Protein AF-A0A2N1M3P9-F1 (afdb_monomer)

Foldseek 3Di:
DWDWDFDDPPDPWTKIWTWDFDDDPDDDDPDRDTAIEIETEDADEEEQVNVVVVCVVTDDPRHQYEYEYAAHYDYPDDDPNYDYHYVVCLCVVCPPLSLVVNLVSPPAQAALQDDDLVNLCNQPPCHSVNSVQSNVPDDAQDLVSSCVRRVDDSVRSVSHDRDPPPPPPDDD

Sequence (172 aa):
ASVCIINGWSAPAGNSFYPNYLAGSTQQSQNTVFHTECHQYKSTIVNQTTFNEEYKKASDKGDVFLLYTCGPSNVPNLPLLSAIVDCNNWKLYFGPFVERAFLLARSDKFNINNCSKSEMTSIYGIGSKRADLLINNRPYRDLEDCIARTNIPCNFLINFQFGATSSSTSPN

Secondary structure (DSSP, 8-state):
-PPPEE--TTSSS-EEEEEEEE--SSS-----EEEEEEEEEESS-EEHHHHHHHHHHH--TT-EEEEEESS-EE-S-PPTTEEEE-TTTHHHHHGGGHHHHHHHHS---EETTT--HHHHHTSTT--HHHHHHHHHT---SSHHHHHHHH---HHHHTTEE-S---------

Organism: NCBI:txid588596

Structure (mmCIF, N/CA/C/O backbone):
data_AF-A0A2N1M3P9-F1
#
_entry.id   AF-A0A2N1M3P9-F1
#
loop_
_atom_site.group_PDB
_atom_site.id
_atom_site.type_symbol
_atom_site.label_atom_id
_atom_site.label_alt_id
_atom_site.label_comp_id
_atom_site.label_asym_id
_atom_site.label_entity_id
_atom_site.label_seq_id
_atom_site.pdbx_PDB_ins_code
_atom_site.Cartn_x
_atom_site.Cartn_y
_atom_site.Cartn_z
_atom_site.occupancy
_atom_site.B_iso_or_equiv
_atom_site.auth_seq_id
_atom_site.auth_comp_id
_atom_site.auth_asym_id
_atom_site.auth_atom_id
_atom_site.pdbx_PDB_model_num
ATOM 1 N N . ALA A 1 1 ? -21.162 -15.685 3.982 1.00 48.19 1 ALA A N 1
ATOM 2 C CA . ALA A 1 1 ? -20.195 -14.938 3.156 1.00 48.19 1 ALA A CA 1
ATOM 3 C C . ALA A 1 1 ? -19.738 -13.736 3.965 1.00 48.19 1 ALA A C 1
ATOM 5 O O . ALA A 1 1 ? -20.597 -13.078 4.538 1.00 48.19 1 ALA A O 1
ATOM 6 N N . SER A 1 2 ? -18.433 -13.491 4.076 1.00 55.72 2 SER A N 1
ATOM 7 C CA . SER A 1 2 ? -17.915 -12.296 4.753 1.00 55.72 2 SER A CA 1
ATOM 8 C C . SER A 1 2 ? -18.077 -11.093 3.824 1.00 55.72 2 SER A C 1
ATOM 10 O O . SER A 1 2 ? -17.709 -11.177 2.653 1.00 55.72 2 SER A O 1
ATOM 12 N N . VAL A 1 3 ? -18.671 -10.007 4.318 1.00 64.81 3 VAL A N 1
ATOM 13 C CA . VAL A 1 3 ? -18.905 -8.780 3.543 1.00 64.81 3 VAL A CA 1
ATOM 14 C C . VAL A 1 3 ? -17.873 -7.745 3.970 1.00 64.81 3 VAL A C 1
ATOM 16 O O . VAL A 1 3 ? -17.728 -7.488 5.158 1.00 64.81 3 VAL A O 1
ATOM 19 N N . CYS A 1 4 ? -17.159 -7.166 3.009 1.00 68.62 4 CYS A N 1
ATOM 20 C CA . CYS A 1 4 ? -16.302 -6.005 3.226 1.00 68.62 4 CYS A CA 1
ATOM 21 C C . CYS A 1 4 ? -17.019 -4.770 2.693 1.00 68.62 4 CYS A C 1
ATOM 23 O O . CYS A 1 4 ? -17.360 -4.729 1.509 1.00 68.62 4 CYS A O 1
ATOM 25 N N . ILE A 1 5 ? -17.246 -3.779 3.551 1.00 73.44 5 ILE A N 1
ATOM 26 C CA . ILE A 1 5 ? -17.800 -2.486 3.144 1.00 73.44 5 ILE A CA 1
ATOM 27 C C . ILE A 1 5 ? -16.673 -1.467 3.208 1.00 73.44 5 ILE A C 1
ATOM 29 O O . ILE A 1 5 ? -16.112 -1.245 4.275 1.00 73.44 5 ILE A O 1
ATOM 33 N N . ILE A 1 6 ? -16.344 -0.851 2.074 1.00 73.81 6 ILE A N 1
ATOM 34 C CA . ILE A 1 6 ? -15.311 0.185 1.973 1.00 73.81 6 ILE A CA 1
ATOM 35 C C . ILE A 1 6 ? -15.997 1.508 1.649 1.00 73.81 6 ILE A C 1
ATOM 37 O O . ILE A 1 6 ? -16.875 1.558 0.784 1.00 73.81 6 ILE A O 1
ATOM 41 N N . ASN A 1 7 ? -15.592 2.582 2.324 1.00 71.94 7 ASN A N 1
ATOM 42 C CA . ASN A 1 7 ? -16.042 3.925 1.972 1.00 71.94 7 ASN A CA 1
ATOM 43 C C . ASN A 1 7 ? -15.701 4.262 0.508 1.00 71.94 7 ASN A C 1
ATOM 45 O O . ASN A 1 7 ? -14.661 3.862 -0.017 1.00 71.94 7 ASN A O 1
ATOM 49 N N . GLY A 1 8 ? -16.568 5.037 -0.150 1.00 53.06 8 GLY A N 1
ATOM 50 C CA . GLY A 1 8 ? -16.321 5.503 -1.516 1.00 53.06 8 GLY A CA 1
ATOM 51 C C . GLY A 1 8 ? -15.047 6.351 -1.621 1.00 53.06 8 GLY A C 1
ATOM 52 O O . GLY A 1 8 ? -14.656 7.016 -0.666 1.00 53.06 8 GLY A O 1
ATOM 53 N N . TRP A 1 9 ? -14.427 6.368 -2.804 1.00 46.06 9 TRP A N 1
ATOM 54 C CA . TRP A 1 9 ? -13.161 7.070 -3.081 1.00 46.06 9 TRP A CA 1
ATOM 55 C C . TRP A 1 9 ? -13.132 8.549 -2.644 1.00 46.06 9 TRP A C 1
ATOM 57 O O . TRP A 1 9 ? -12.081 9.064 -2.278 1.00 46.06 9 TRP A O 1
ATOM 67 N N . SER A 1 10 ? -14.275 9.239 -2.658 1.00 59.03 10 SER A N 1
ATOM 68 C CA . SER A 1 10 ? -14.397 10.650 -2.267 1.00 59.03 10 SER A CA 1
ATOM 69 C C . SER A 1 10 ? -14.620 10.877 -0.765 1.00 59.03 10 SER A C 1
ATOM 71 O O . SER A 1 10 ? -14.863 12.011 -0.353 1.00 59.03 10 SER A O 1
ATOM 73 N N . ALA A 1 11 ? -14.619 9.824 0.055 1.00 64.25 11 ALA A N 1
ATOM 74 C CA . ALA A 1 11 ? -14.823 9.951 1.489 1.00 64.25 11 ALA A CA 1
ATOM 75 C C . ALA A 1 11 ? -13.600 10.597 2.170 1.00 64.25 11 ALA A C 1
ATOM 77 O O . ALA A 1 11 ? -12.462 10.313 1.800 1.00 64.25 11 ALA A O 1
ATOM 78 N N . PRO A 1 12 ? -13.804 11.412 3.221 1.00 51.62 12 PRO A N 1
ATOM 79 C CA . PRO A 1 12 ? -12.712 12.067 3.947 1.00 51.62 12 PRO A CA 1
ATOM 80 C C . PRO A 1 12 ? -11.830 11.087 4.742 1.00 51.62 12 PRO A C 1
ATOM 82 O O . PRO A 1 12 ? -10.776 11.473 5.247 1.00 51.62 12 PRO A O 1
ATOM 85 N N . ALA A 1 13 ? -12.262 9.830 4.876 1.00 59.47 13 ALA A N 1
ATOM 86 C CA . ALA A 1 13 ? -11.529 8.760 5.531 1.00 59.47 13 ALA A CA 1
ATOM 87 C C . ALA A 1 13 ? -11.719 7.435 4.777 1.00 59.47 13 ALA A C 1
ATOM 89 O O . ALA A 1 13 ? -12.848 7.038 4.466 1.00 59.47 13 ALA A O 1
ATOM 90 N N . GLY A 1 14 ? -10.606 6.746 4.515 1.00 61.81 14 GLY A N 1
ATOM 91 C CA . GLY A 1 14 ? -10.599 5.384 3.992 1.00 61.81 14 GLY A CA 1
ATOM 92 C C . GLY A 1 14 ? -10.875 4.401 5.121 1.00 61.81 14 GLY A C 1
ATOM 93 O O . GLY A 1 14 ? -9.937 3.983 5.799 1.00 61.81 14 GLY A O 1
ATOM 94 N N . ASN A 1 15 ? -12.152 4.074 5.322 1.00 73.56 15 ASN A N 1
ATOM 95 C CA . ASN A 1 15 ? -12.572 3.080 6.302 1.00 73.56 15 ASN A CA 1
ATOM 96 C C . ASN A 1 15 ? -13.017 1.809 5.585 1.00 73.56 15 ASN A C 1
ATOM 98 O O . ASN A 1 15 ? -13.692 1.888 4.551 1.00 73.56 15 ASN A O 1
ATOM 102 N N . SER A 1 16 ? -12.684 0.658 6.159 1.00 75.75 16 SER A N 1
ATOM 103 C CA . SER A 1 16 ? -13.303 -0.612 5.788 1.00 75.75 16 SER A CA 1
ATOM 104 C C . SER A 1 16 ? -13.880 -1.315 7.004 1.00 75.75 16 SER A C 1
ATOM 106 O O . SER A 1 16 ? -13.258 -1.326 8.064 1.00 75.75 16 SER A O 1
ATOM 108 N N . PHE A 1 17 ? -15.060 -1.899 6.829 1.00 74.94 17 PHE A N 1
ATOM 109 C CA . PHE A 1 17 ? -15.815 -2.577 7.872 1.00 74.94 17 PHE A CA 1
ATOM 110 C C . PHE A 1 17 ? -15.967 -4.054 7.526 1.00 74.94 17 PHE A C 1
ATOM 112 O O . PHE A 1 17 ? -16.419 -4.393 6.425 1.00 74.94 17 PHE A O 1
ATOM 119 N N . TYR A 1 18 ? -15.620 -4.915 8.479 1.00 72.81 18 TYR A N 1
ATOM 120 C CA . TYR A 1 18 ? -15.734 -6.364 8.358 1.00 72.81 18 TYR A CA 1
ATOM 121 C C . TYR A 1 18 ? -16.485 -6.938 9.565 1.00 72.81 18 TYR A C 1
ATOM 123 O O . TYR A 1 18 ? -16.077 -6.711 10.701 1.00 72.81 18 TYR A O 1
ATOM 131 N N . PRO A 1 19 ? -17.568 -7.706 9.374 1.00 62.78 19 PRO A N 1
ATOM 132 C CA . PRO A 1 19 ? -18.185 -8.435 10.468 1.00 62.78 19 PRO A CA 1
ATOM 133 C C . PRO A 1 19 ? -17.320 -9.649 10.817 1.00 62.78 19 PRO A C 1
ATOM 135 O O . PRO A 1 19 ? -17.115 -10.533 9.980 1.00 62.78 19 PRO A O 1
ATOM 138 N N . ASN A 1 20 ? -16.851 -9.715 12.062 1.00 61.22 20 ASN A N 1
ATOM 139 C CA . ASN A 1 20 ? -16.122 -10.869 12.569 1.00 61.22 20 ASN A CA 1
ATOM 140 C C . ASN A 1 20 ? -17.011 -11.740 13.453 1.00 61.22 20 ASN A C 1
ATOM 142 O O . ASN A 1 20 ? -17.633 -11.280 14.411 1.00 61.22 20 ASN A O 1
ATOM 146 N N . TYR A 1 21 ? -17.020 -13.035 13.137 1.00 61.41 21 TYR A N 1
ATOM 147 C CA . TYR A 1 21 ? -17.682 -14.064 13.928 1.00 61.41 21 TYR A CA 1
ATOM 148 C C . TYR A 1 21 ? -16.648 -14.717 14.841 1.00 61.41 21 TYR A C 1
ATOM 150 O O . TYR A 1 21 ? -15.941 -15.640 14.435 1.00 61.41 21 TYR A O 1
ATOM 158 N N . LEU A 1 22 ? -16.553 -14.248 16.083 1.00 54.72 22 LEU A N 1
ATOM 159 C CA . LEU A 1 22 ? -15.783 -14.953 17.102 1.00 54.72 22 LEU A CA 1
ATOM 160 C C . LEU A 1 22 ? -16.627 -16.127 17.609 1.00 54.72 22 LEU A C 1
ATOM 162 O O . LEU A 1 22 ? -17.500 -15.976 18.463 1.00 54.72 22 LEU A O 1
ATOM 166 N N . ALA A 1 23 ? -16.393 -17.311 17.041 1.00 47.06 23 ALA A N 1
ATOM 167 C CA . ALA A 1 23 ? -16.915 -18.549 17.600 1.00 47.06 23 ALA A CA 1
ATOM 168 C C . ALA A 1 23 ? -16.182 -18.811 18.922 1.00 47.06 23 ALA A C 1
ATOM 170 O O . ALA A 1 23 ? -14.980 -19.080 18.927 1.00 47.06 23 ALA A O 1
ATOM 171 N N . GLY A 1 24 ? -16.893 -18.686 20.043 1.00 46.03 24 GLY A N 1
ATOM 172 C CA . GLY A 1 24 ? -16.342 -18.992 21.358 1.00 46.03 24 GLY A CA 1
ATOM 173 C C . GLY A 1 24 ? -15.773 -20.410 21.382 1.00 46.03 24 GLY A C 1
ATOM 174 O O . GLY A 1 24 ? -16.442 -21.368 20.988 1.00 46.03 24 GLY A O 1
ATOM 175 N N . SER A 1 25 ? -14.527 -20.535 21.838 1.00 42.59 25 SER A N 1
ATOM 176 C CA . SER A 1 25 ? -13.903 -21.817 22.145 1.00 42.59 25 SER A CA 1
ATOM 177 C C . SER A 1 25 ? -14.823 -22.611 23.069 1.00 42.59 25 SER A C 1
ATOM 179 O O . SER A 1 25 ? -15.177 -22.124 24.139 1.00 42.59 25 SER A O 1
ATOM 181 N N . THR A 1 26 ? -15.218 -23.803 22.620 1.00 45.28 26 THR A N 1
ATOM 182 C CA . THR A 1 26 ? -15.784 -24.919 23.395 1.00 45.28 26 THR A CA 1
ATOM 183 C C . THR A 1 26 ? -16.094 -24.612 24.862 1.00 45.28 26 THR A C 1
ATOM 185 O O . THR A 1 26 ? -15.261 -24.862 25.727 1.00 45.28 26 THR A O 1
ATOM 188 N N . GLN A 1 27 ? -17.294 -24.092 25.124 1.00 43.06 27 GLN A N 1
ATOM 189 C CA . GLN A 1 27 ? -18.243 -24.530 26.157 1.00 43.06 27 GLN A CA 1
ATOM 190 C C . GLN A 1 27 ? -19.342 -23.465 26.311 1.00 43.06 27 GLN A C 1
ATOM 192 O O . GLN A 1 27 ? -19.084 -22.326 26.674 1.00 43.06 27 GLN A O 1
ATOM 197 N N . GLN A 1 28 ? -20.578 -23.863 25.996 1.00 42.03 28 GLN A N 1
ATOM 198 C CA . GLN A 1 28 ? -21.825 -23.304 26.536 1.00 42.03 28 GLN A CA 1
ATOM 199 C C . GLN A 1 28 ? -21.907 -21.771 26.697 1.00 42.03 28 GLN A C 1
ATOM 201 O O . GLN A 1 28 ? -22.020 -21.256 27.803 1.00 42.03 28 GLN A O 1
ATOM 206 N N . SER A 1 29 ? -22.017 -21.029 25.595 1.00 40.19 29 SER A N 1
ATOM 207 C CA . SER A 1 29 ? -22.896 -19.854 25.603 1.00 40.19 29 SER A CA 1
ATOM 208 C C . SER A 1 29 ? -23.450 -19.601 24.204 1.00 40.19 29 SER A C 1
ATOM 210 O O . SER A 1 29 ? -22.726 -19.604 23.214 1.00 40.19 29 SER A O 1
ATOM 212 N N . GLN A 1 30 ? -24.763 -19.411 24.119 1.00 40.78 30 GLN A N 1
ATOM 213 C CA . GLN A 1 30 ? -25.499 -19.081 22.897 1.00 40.78 30 GLN A CA 1
ATOM 214 C C . GLN A 1 30 ? -25.313 -17.608 22.475 1.00 40.78 30 GLN A C 1
ATOM 216 O O . GLN A 1 30 ? -26.183 -17.045 21.822 1.00 40.78 30 GLN A O 1
ATOM 221 N N . ASN A 1 31 ? -24.198 -16.970 22.838 1.00 42.03 31 ASN A N 1
ATOM 222 C CA . ASN A 1 31 ? -23.910 -15.583 22.485 1.00 42.03 31 ASN A CA 1
ATOM 223 C C . ASN A 1 31 ? -22.732 -15.535 21.513 1.00 42.03 31 ASN A C 1
ATOM 225 O O . ASN A 1 31 ? -21.590 -15.312 21.904 1.00 42.03 31 ASN A O 1
ATOM 229 N N . THR A 1 32 ? -23.010 -15.718 20.222 1.00 48.06 32 THR A N 1
ATOM 230 C CA . THR A 1 32 ? -22.136 -15.174 19.175 1.00 48.06 32 THR A CA 1
ATOM 231 C C . THR A 1 32 ? -22.056 -13.667 19.389 1.00 48.06 32 THR A C 1
ATOM 233 O O . THR A 1 32 ? -23.025 -12.954 19.129 1.00 48.06 32 THR A O 1
ATOM 236 N N . VAL A 1 33 ? -20.935 -13.182 19.921 1.00 53.12 33 VAL A N 1
ATOM 237 C CA . VAL A 1 33 ? -20.700 -11.744 20.050 1.00 53.12 33 VAL A CA 1
ATOM 238 C C . VAL A 1 33 ? -20.293 -11.234 18.674 1.00 53.12 33 VAL A C 1
ATOM 240 O O . VAL A 1 33 ? -19.286 -11.662 18.109 1.00 53.12 33 VAL A O 1
ATOM 243 N N . PHE A 1 34 ? -21.130 -10.370 18.107 1.00 57.69 34 PHE A N 1
ATOM 244 C CA . PHE A 1 34 ? -20.843 -9.694 16.852 1.00 57.69 34 PHE A CA 1
ATOM 245 C C . PHE A 1 34 ? -19.892 -8.544 17.142 1.00 57.69 34 PHE A C 1
ATOM 247 O O . PHE A 1 34 ? -20.235 -7.631 17.889 1.00 57.69 34 PHE A O 1
ATOM 254 N N . HIS A 1 35 ? -18.712 -8.598 16.541 1.00 63.38 35 HIS A N 1
ATOM 255 C CA . HIS A 1 35 ? -17.781 -7.485 16.550 1.00 63.38 35 HIS A CA 1
ATOM 256 C C . HIS A 1 35 ? -17.671 -6.949 15.127 1.00 63.38 35 HIS A C 1
ATOM 258 O O . HIS A 1 35 ? -17.413 -7.719 14.194 1.00 63.38 35 HIS A O 1
ATOM 264 N N . THR A 1 36 ? -17.870 -5.644 14.954 1.00 70.19 36 THR A N 1
ATOM 265 C CA . THR A 1 36 ? -17.509 -4.980 13.701 1.00 70.19 36 THR A CA 1
ATOM 266 C C . THR A 1 36 ? -16.032 -4.651 13.781 1.00 70.19 36 THR A C 1
ATOM 268 O O . THR A 1 36 ? -15.581 -4.005 14.721 1.00 70.19 36 THR A O 1
ATOM 271 N N . GLU A 1 37 ? -15.254 -5.136 12.826 1.00 75.94 37 GLU A N 1
ATOM 272 C CA . GLU A 1 37 ? -13.872 -4.725 12.671 1.00 75.94 37 GLU A CA 1
ATOM 273 C C . GLU A 1 37 ? -13.821 -3.496 11.770 1.00 75.94 37 GLU A C 1
ATOM 275 O O . GLU A 1 37 ? -14.225 -3.544 10.607 1.00 75.94 37 GLU A O 1
ATOM 280 N N . CYS A 1 38 ? -13.340 -2.397 12.332 1.00 76.94 38 CYS A N 1
ATOM 281 C CA . CYS A 1 38 ? -13.208 -1.110 11.680 1.00 76.94 38 CYS A CA 1
ATOM 282 C C . CYS A 1 38 ? -11.730 -0.866 11.398 1.00 76.94 38 CYS A C 1
ATOM 284 O O . CYS A 1 38 ? -10.912 -0.777 12.315 1.00 76.94 38 CYS A O 1
ATOM 286 N N . HIS A 1 39 ? -11.377 -0.752 10.124 1.00 80.12 39 HIS A N 1
ATOM 287 C CA . HIS A 1 39 ? -10.024 -0.408 9.700 1.00 80.12 39 HIS A CA 1
ATOM 288 C C . HIS A 1 39 ? -9.984 1.040 9.273 1.00 80.12 39 HIS A C 1
ATOM 290 O O . HIS A 1 39 ? -10.852 1.482 8.521 1.00 80.12 39 HIS A O 1
ATOM 296 N N . GLN A 1 40 ? -8.943 1.747 9.684 1.00 79.31 40 GLN A N 1
ATOM 297 C CA . GLN A 1 40 ? -8.702 3.109 9.246 1.00 79.31 40 GLN A CA 1
ATOM 298 C C . GLN A 1 40 ? -7.233 3.320 8.906 1.00 79.31 40 GLN A C 1
ATOM 300 O O . GLN A 1 40 ? -6.356 2.668 9.468 1.00 79.31 40 GLN A O 1
ATOM 305 N N . TYR A 1 41 ? -6.954 4.235 7.980 1.00 81.12 41 TYR A N 1
ATOM 306 C CA . TYR A 1 41 ? -5.603 4.509 7.505 1.00 81.12 41 TYR A CA 1
ATOM 307 C C . TYR A 1 41 ? -5.197 5.983 7.666 1.00 81.12 41 TYR A C 1
ATOM 309 O O . TYR A 1 41 ? -5.996 6.891 7.411 1.00 81.12 41 TYR A O 1
ATOM 317 N N . LYS A 1 42 ? -3.928 6.221 8.035 1.00 80.25 42 LYS A N 1
ATOM 318 C CA . LYS A 1 42 ? -3.272 7.540 8.047 1.00 80.25 42 LYS A CA 1
ATOM 319 C C . LYS A 1 42 ? -1.848 7.490 7.49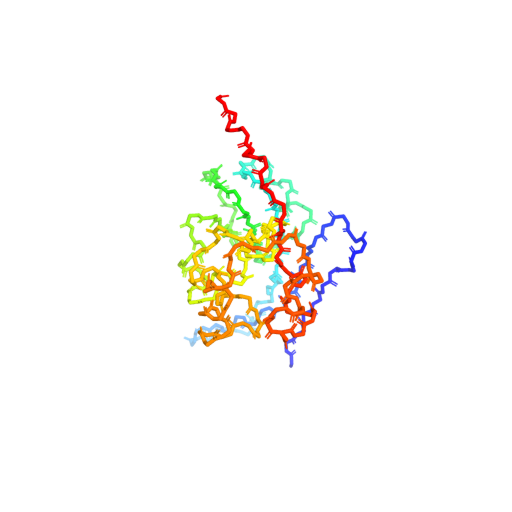9 1.00 80.25 42 LYS A C 1
ATOM 321 O O . LYS A 1 42 ? -1.061 6.628 7.854 1.00 80.25 42 LYS A O 1
ATOM 326 N N . SER A 1 43 ? -1.459 8.486 6.710 1.00 76.56 43 SER A N 1
ATOM 327 C CA . SER A 1 43 ? -0.083 8.609 6.205 1.00 76.56 43 SER A CA 1
ATOM 328 C C . SER A 1 43 ? 0.792 9.535 7.071 1.00 76.56 43 SER A C 1
ATOM 330 O O . SER A 1 43 ? 1.482 10.400 6.534 1.00 76.56 43 SER A O 1
ATOM 332 N N . THR A 1 44 ? 0.743 9.434 8.405 1.00 82.06 44 THR A N 1
ATOM 333 C CA . THR A 1 44 ? 1.438 10.373 9.319 1.00 82.06 44 THR A CA 1
ATOM 334 C C . THR A 1 44 ? 1.924 9.696 10.601 1.00 82.06 44 THR A C 1
ATOM 336 O O . THR A 1 44 ? 1.461 8.618 10.949 1.00 82.06 44 THR A O 1
ATOM 339 N N . ILE A 1 45 ? 2.810 10.342 11.367 1.00 88.38 45 ILE A N 1
ATOM 340 C CA . ILE A 1 45 ? 3.093 9.923 12.754 1.00 88.38 45 ILE A CA 1
ATOM 341 C C . ILE A 1 45 ? 1.780 9.936 13.549 1.00 88.38 45 ILE A C 1
ATOM 343 O O . ILE A 1 45 ? 0.990 10.874 13.418 1.00 88.38 45 ILE A O 1
ATOM 347 N N . VAL A 1 46 ? 1.542 8.899 14.353 1.00 92.00 46 VAL A N 1
ATOM 348 C CA . VAL A 1 46 ? 0.325 8.774 15.169 1.00 92.00 46 VAL A CA 1
ATOM 349 C C . VAL A 1 46 ? 0.683 8.908 16.644 1.00 92.00 46 VAL A C 1
ATOM 351 O O . VAL A 1 46 ? 1.455 8.118 17.180 1.00 92.00 46 VAL A O 1
ATOM 354 N N . ASN A 1 47 ? 0.092 9.894 17.313 1.00 94.44 47 ASN A N 1
ATOM 355 C CA . ASN A 1 47 ? 0.154 10.049 18.767 1.00 94.44 47 ASN A CA 1
ATOM 356 C C . ASN A 1 47 ? -1.212 9.736 19.406 1.00 94.44 47 ASN A C 1
ATOM 358 O O . ASN A 1 47 ? -2.188 9.472 18.699 1.00 94.44 47 ASN A O 1
ATOM 362 N N . GLN A 1 48 ? -1.295 9.782 20.739 1.00 95.31 48 GLN A N 1
ATOM 363 C CA . GLN A 1 48 ? -2.534 9.504 21.477 1.00 95.31 48 GLN A CA 1
ATOM 364 C C . GLN A 1 48 ? -3.724 10.352 20.999 1.00 95.31 48 GLN A C 1
ATOM 366 O O . GLN A 1 48 ? -4.827 9.828 20.860 1.00 95.31 48 GLN A O 1
ATOM 371 N N . THR A 1 49 ? -3.515 11.645 20.734 1.00 94.56 49 THR A N 1
ATOM 372 C CA . THR A 1 49 ? -4.580 12.554 20.288 1.00 94.56 49 THR A CA 1
ATOM 373 C C . THR A 1 49 ? -5.115 12.126 18.928 1.00 94.56 49 THR A C 1
ATOM 375 O O . THR A 1 49 ? -6.315 11.902 18.789 1.00 94.56 49 THR A O 1
ATOM 378 N N . THR A 1 50 ? -4.226 11.922 17.951 1.00 92.25 50 THR A N 1
ATOM 379 C CA . THR A 1 50 ? -4.606 11.461 16.609 1.00 92.25 50 THR A CA 1
ATOM 380 C C . THR A 1 50 ? -5.324 10.117 16.671 1.00 92.25 50 THR A C 1
ATOM 382 O O . THR A 1 50 ? -6.366 9.954 16.046 1.00 92.25 50 THR A O 1
ATOM 385 N N . PHE A 1 51 ? -4.815 9.168 17.460 1.00 93.88 51 PHE A N 1
ATOM 386 C CA . PHE A 1 51 ? -5.459 7.869 17.626 1.00 93.88 51 PHE A CA 1
ATOM 387 C C . PHE A 1 51 ? -6.886 8.006 18.178 1.00 93.88 51 PHE A C 1
ATOM 389 O O . PHE A 1 51 ? -7.816 7.446 17.605 1.00 93.88 51 PHE A O 1
ATOM 396 N N . ASN A 1 52 ? -7.07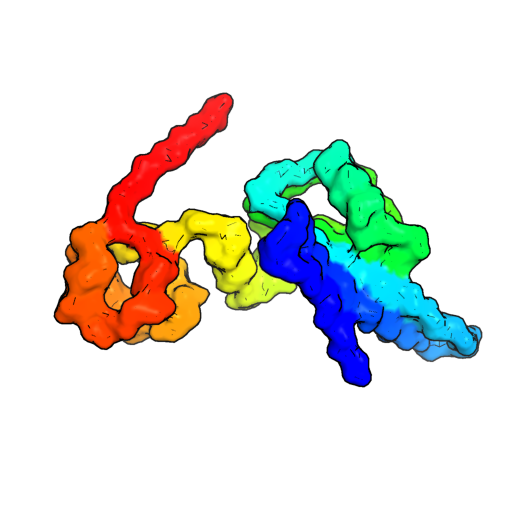7 8.782 19.249 1.00 93.12 52 ASN A N 1
ATOM 397 C CA . ASN A 1 52 ? -8.388 8.963 19.879 1.00 93.12 52 ASN A CA 1
ATOM 398 C C . ASN A 1 52 ? -9.403 9.617 18.932 1.00 93.12 52 ASN A C 1
ATOM 400 O O . ASN A 1 52 ? -10.580 9.256 18.935 1.00 93.12 52 ASN A O 1
ATOM 404 N N . GLU A 1 53 ? -8.957 10.581 18.125 1.00 91.88 53 GLU A N 1
ATOM 405 C CA . GLU A 1 53 ? -9.804 11.216 17.119 1.00 91.88 53 GLU A CA 1
ATOM 406 C C . GLU A 1 53 ? -10.258 10.227 16.048 1.00 91.88 53 GLU A C 1
ATOM 408 O O . GLU A 1 53 ? -11.431 10.229 15.687 1.00 91.88 53 GLU A O 1
ATOM 413 N N . GLU A 1 54 ? -9.353 9.391 15.540 1.00 89.56 54 GLU A N 1
ATOM 414 C CA . GLU A 1 54 ? -9.679 8.378 14.534 1.00 89.56 54 GLU A CA 1
ATOM 415 C C . GLU A 1 54 ? -10.573 7.271 15.115 1.00 89.56 54 GLU A C 1
ATOM 417 O O . GLU A 1 54 ? -11.630 6.980 14.557 1.00 89.56 54 GLU A O 1
ATOM 422 N N . TYR A 1 55 ? -10.257 6.776 16.314 1.00 90.12 55 TYR A N 1
ATOM 423 C CA . TYR A 1 55 ? -11.086 5.816 17.048 1.00 90.12 55 TYR A CA 1
ATOM 424 C C . TYR A 1 55 ? -12.534 6.308 17.208 1.00 90.12 55 TYR A C 1
ATOM 426 O O . TYR A 1 55 ? -13.479 5.581 16.903 1.00 90.12 55 TYR A O 1
ATOM 434 N N . LYS A 1 56 ? -12.725 7.571 17.622 1.00 89.94 56 LYS A N 1
ATOM 435 C CA . LYS A 1 56 ? -14.057 8.173 17.811 1.00 89.94 56 LYS A CA 1
ATOM 436 C C . LYS A 1 56 ? -14.829 8.354 16.498 1.00 89.94 56 LYS A C 1
ATOM 438 O O . LYS A 1 56 ? -16.055 8.394 16.518 1.00 89.94 56 LYS A O 1
ATOM 443 N N . LYS A 1 57 ? -14.133 8.521 15.369 1.00 85.88 57 LYS A N 1
ATOM 444 C CA . LYS A 1 57 ? -14.761 8.693 14.047 1.00 85.88 57 LYS A CA 1
ATOM 445 C C . LYS A 1 57 ? -15.255 7.369 13.467 1.00 85.88 57 LYS A C 1
ATOM 447 O O . LYS A 1 57 ? -16.216 7.384 12.704 1.00 85.88 57 LYS A O 1
ATOM 452 N N . ALA A 1 58 ? -14.565 6.268 13.763 1.00 81.69 58 ALA A N 1
ATOM 453 C CA . ALA A 1 58 ? -14.698 5.024 13.009 1.00 81.69 58 ALA A CA 1
ATOM 454 C C . ALA A 1 58 ? -15.167 3.812 13.827 1.00 81.69 58 ALA A C 1
ATOM 456 O O . ALA A 1 58 ? -15.492 2.795 13.219 1.00 81.69 58 ALA A O 1
ATOM 457 N N . SER A 1 59 ? -15.206 3.890 15.159 1.00 84.31 59 SER A N 1
ATOM 458 C CA . SER A 1 59 ? -15.604 2.765 16.015 1.00 84.31 59 SER A CA 1
ATOM 459 C C . SER A 1 59 ? -16.630 3.166 17.069 1.00 84.31 59 SER A C 1
ATOM 461 O O . SER A 1 59 ? -16.661 4.316 17.519 1.00 84.31 59 SER A O 1
ATOM 463 N N . ASP A 1 60 ? -17.439 2.196 17.484 1.00 83.75 60 ASP A N 1
ATOM 464 C CA . ASP A 1 60 ? -18.324 2.284 18.639 1.00 83.75 60 ASP A CA 1
ATOM 465 C C . ASP A 1 60 ? -17.977 1.195 19.678 1.00 83.75 60 ASP A C 1
ATOM 467 O O . ASP A 1 60 ? -17.050 0.391 19.531 1.00 83.75 60 ASP A O 1
ATOM 471 N N . LYS A 1 61 ? -18.693 1.185 20.801 1.00 81.88 61 LYS A N 1
ATOM 472 C CA . LYS A 1 61 ? -18.482 0.247 21.900 1.00 81.88 61 LYS A CA 1
ATOM 473 C C . LYS A 1 61 ? -18.633 -1.201 21.426 1.00 81.88 61 LYS A C 1
ATOM 475 O O . LYS A 1 61 ? -19.729 -1.651 21.109 1.00 81.88 61 LYS A O 1
ATOM 480 N N . GLY A 1 62 ? -17.547 -1.960 21.548 1.00 78.25 62 GLY A N 1
ATOM 481 C CA . GLY A 1 62 ? -17.512 -3.381 21.203 1.00 78.25 62 GLY A CA 1
ATOM 482 C C . GLY A 1 62 ? -16.951 -3.654 19.811 1.00 78.25 62 GLY A C 1
ATOM 483 O O . GLY A 1 62 ? -16.747 -4.820 19.490 1.00 78.25 62 GLY A O 1
ATOM 484 N N . ASP A 1 63 ? -16.639 -2.629 19.023 1.00 82.69 63 ASP A N 1
ATOM 485 C CA . ASP A 1 63 ? -15.939 -2.812 17.756 1.00 82.69 63 ASP A CA 1
ATOM 486 C C . ASP A 1 63 ? -14.460 -3.146 17.973 1.00 82.69 63 ASP A C 1
ATOM 488 O O . ASP A 1 63 ? -13.843 -2.768 18.972 1.00 82.69 63 ASP A O 1
ATOM 492 N N . VAL A 1 64 ? -13.892 -3.870 17.010 1.00 86.62 64 VAL A N 1
ATOM 493 C CA . VAL A 1 64 ? -12.450 -4.094 16.912 1.00 86.62 64 VAL A CA 1
ATOM 494 C C . VAL A 1 64 ? -11.877 -3.012 16.005 1.00 86.62 64 VAL A C 1
ATOM 496 O O . VAL A 1 64 ? -12.216 -2.954 14.828 1.00 86.62 64 VAL A O 1
ATOM 499 N N . PHE A 1 65 ? -11.011 -2.146 16.519 1.00 89.88 65 PHE A N 1
ATOM 500 C CA . PHE A 1 65 ? -10.465 -1.027 15.752 1.00 89.88 65 PHE A CA 1
ATOM 501 C C . PHE A 1 65 ? -8.998 -1.255 15.382 1.00 89.88 65 PHE A C 1
ATOM 503 O O . PHE A 1 65 ? -8.141 -1.389 16.257 1.00 89.88 65 PHE A O 1
ATO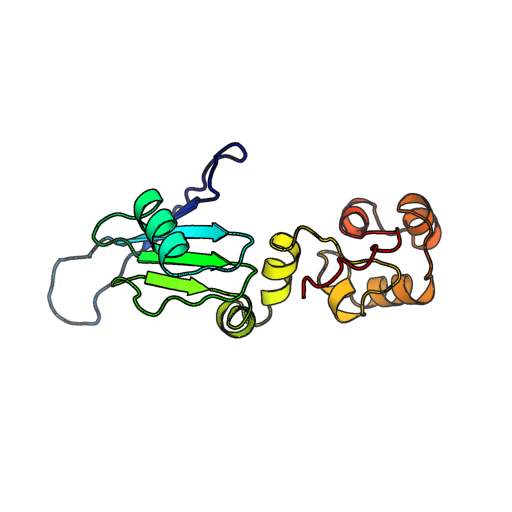M 510 N N . LEU A 1 66 ? -8.688 -1.264 14.084 1.00 91.12 66 LEU A N 1
ATOM 511 C CA . LEU A 1 66 ? -7.317 -1.327 13.573 1.00 91.12 66 LEU A CA 1
ATOM 512 C C . LEU A 1 66 ? -6.961 -0.024 12.856 1.00 91.12 66 LEU A C 1
ATOM 514 O O . LEU A 1 66 ? -7.548 0.317 11.828 1.00 91.12 66 LEU A O 1
ATOM 518 N N . LEU A 1 67 ? -5.944 0.674 13.363 1.00 90.38 67 LEU A N 1
ATOM 519 C CA . LEU A 1 67 ? -5.383 1.854 12.709 1.00 90.38 67 LEU A CA 1
ATOM 520 C C . LEU A 1 67 ? -4.076 1.504 11.993 1.00 90.38 67 LEU A C 1
ATOM 522 O O . LEU A 1 67 ? -3.079 1.166 12.628 1.00 90.38 67 LEU A O 1
ATOM 526 N N . TYR A 1 68 ? -4.056 1.649 10.675 1.00 88.00 68 TYR A N 1
ATOM 527 C CA . TYR A 1 68 ? -2.865 1.506 9.845 1.00 88.00 68 TYR A CA 1
ATOM 528 C C . TYR A 1 68 ? -2.189 2.861 9.646 1.00 88.00 68 TYR A C 1
ATOM 530 O O . TYR A 1 68 ? -2.850 3.846 9.307 1.00 88.00 68 TYR A O 1
ATOM 538 N N . THR A 1 69 ? -0.866 2.920 9.802 1.00 86.31 69 THR A N 1
ATOM 539 C CA . THR A 1 69 ? -0.111 4.144 9.527 1.00 86.31 69 THR A CA 1
ATO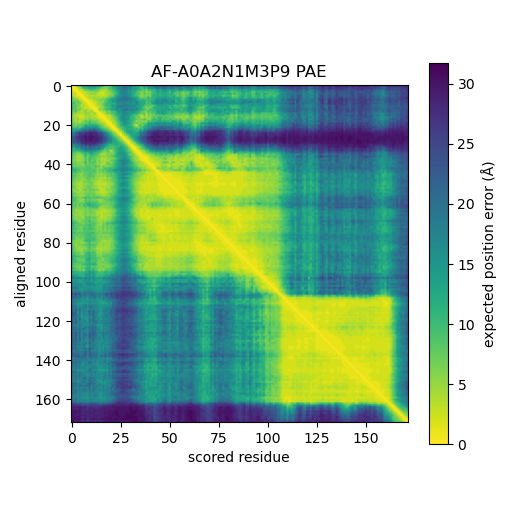M 540 C C . THR A 1 69 ? 1.275 3.944 8.916 1.00 86.31 69 THR A C 1
ATOM 542 O O . THR A 1 69 ? 1.989 3.012 9.269 1.00 86.31 69 THR A O 1
ATOM 545 N N . CYS A 1 70 ? 1.661 4.848 8.002 1.00 81.38 70 CYS A N 1
ATOM 546 C CA . CYS A 1 70 ? 3.005 4.917 7.407 1.00 81.38 70 CYS A CA 1
ATOM 547 C C . CYS A 1 70 ? 4.074 5.498 8.339 1.00 81.38 70 CYS A C 1
ATOM 549 O O . CYS A 1 70 ? 5.262 5.329 8.070 1.00 81.38 70 CYS A O 1
ATOM 551 N N . GLY A 1 71 ? 3.674 6.267 9.354 1.00 83.38 71 GLY A N 1
ATOM 552 C CA . GLY A 1 71 ? 4.597 6.849 10.326 1.00 83.38 71 GLY A CA 1
ATOM 553 C C . GLY A 1 71 ? 4.747 5.958 11.560 1.00 83.38 71 GLY A C 1
ATOM 554 O O . GLY A 1 71 ? 3.909 5.085 11.777 1.00 83.38 71 GLY A O 1
ATOM 555 N N . PRO A 1 72 ? 5.775 6.173 12.397 1.00 89.56 72 PRO A N 1
A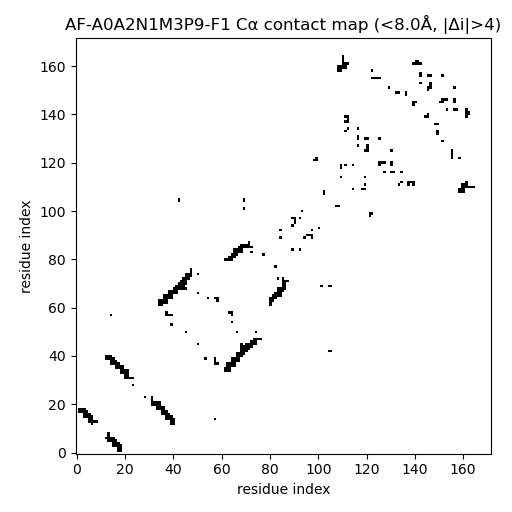TOM 556 C CA . PRO A 1 72 ? 5.839 5.543 13.710 1.00 89.56 72 PRO A CA 1
ATOM 557 C C . PRO A 1 72 ? 4.652 5.976 14.579 1.00 89.56 72 PRO A C 1
ATOM 559 O O . PRO A 1 72 ? 4.097 7.069 14.406 1.00 89.56 72 PRO A O 1
ATOM 562 N N . SER A 1 73 ? 4.286 5.131 15.540 1.00 92.25 73 SER A N 1
ATOM 563 C CA . SER A 1 73 ? 3.247 5.436 16.520 1.00 92.25 73 SER A CA 1
ATOM 564 C C . SER A 1 73 ? 3.802 5.560 17.942 1.00 92.25 73 SER A C 1
ATOM 566 O O . SER A 1 73 ? 4.757 4.887 18.325 1.00 92.25 73 SER A O 1
ATOM 568 N N . ASN A 1 74 ? 3.200 6.448 18.735 1.00 94.38 74 ASN A N 1
ATOM 569 C CA . ASN A 1 74 ? 3.429 6.565 20.173 1.00 94.38 74 ASN A CA 1
ATOM 570 C C . ASN A 1 74 ? 2.084 6.777 20.879 1.00 94.38 74 ASN A C 1
ATOM 572 O O . ASN A 1 74 ? 1.601 7.904 21.029 1.00 94.38 74 ASN A O 1
ATOM 576 N N . VAL A 1 75 ? 1.455 5.664 21.255 1.00 94.44 75 VAL A N 1
ATOM 577 C CA . VAL A 1 75 ? 0.126 5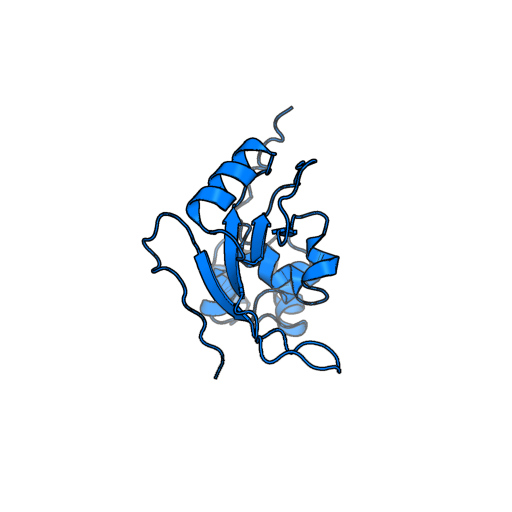.623 21.875 1.00 94.44 75 VAL A CA 1
ATOM 578 C C . VAL A 1 75 ? 0.204 4.737 23.122 1.00 94.44 75 VAL A C 1
ATOM 580 O O . VAL A 1 75 ? 0.077 3.519 23.008 1.00 94.44 75 VAL A O 1
ATOM 583 N N . PRO A 1 76 ? 0.456 5.313 24.312 1.00 92.81 76 PRO A N 1
ATOM 584 C CA . PRO A 1 76 ? 0.629 4.533 25.538 1.00 92.81 76 PRO A CA 1
ATOM 585 C C . PRO A 1 76 ? -0.671 3.885 26.026 1.00 92.81 76 PRO A C 1
ATOM 587 O O . PRO A 1 76 ? -0.619 2.861 26.700 1.00 92.81 76 PRO A O 1
ATOM 590 N N . ASN A 1 77 ? -1.830 4.460 25.690 1.00 93.94 77 ASN A N 1
ATOM 591 C CA . ASN A 1 77 ? -3.128 3.960 26.129 1.00 93.94 77 ASN A CA 1
ATOM 592 C C . ASN A 1 77 ? -3.975 3.554 24.926 1.00 93.94 77 ASN A C 1
ATOM 594 O O . ASN A 1 77 ? -4.589 4.399 24.267 1.00 93.94 77 ASN A O 1
ATOM 598 N N . LEU A 1 78 ? -4.026 2.251 24.661 1.00 92.00 78 LEU A N 1
ATOM 599 C CA . LEU A 1 78 ? -4.929 1.683 23.667 1.00 92.00 78 LEU A CA 1
ATOM 600 C C . LEU A 1 78 ? -6.240 1.256 24.340 1.00 92.00 78 LEU A C 1
ATOM 602 O O . LEU A 1 78 ? -6.197 0.527 25.335 1.00 92.00 78 LEU A O 1
ATOM 606 N N . PRO A 1 79 ? -7.404 1.688 23.821 1.00 90.38 79 PRO A N 1
ATOM 607 C CA . PRO A 1 79 ? -8.690 1.148 24.233 1.00 90.38 79 PRO A CA 1
ATOM 608 C C . PRO A 1 79 ? -8.748 -0.371 24.031 1.00 90.38 79 PRO A C 1
ATOM 610 O O . PRO A 1 79 ? -8.020 -0.945 23.217 1.00 90.38 79 PRO A O 1
ATOM 613 N N . LEU A 1 80 ? -9.648 -1.031 24.761 1.00 87.75 80 LEU A N 1
ATOM 614 C CA . LEU A 1 80 ? -9.911 -2.453 24.558 1.00 87.75 80 LEU A CA 1
ATOM 615 C C . LEU A 1 80 ? -10.312 -2.711 23.094 1.00 87.75 80 LEU A C 1
ATOM 617 O O . LEU A 1 80 ? -10.963 -1.872 22.477 1.00 87.75 80 LEU A O 1
ATOM 621 N N . LEU A 1 81 ? -9.928 -3.873 22.558 1.00 88.25 81 LEU A N 1
ATOM 622 C CA . LEU A 1 81 ? -10.193 -4.273 21.168 1.00 88.25 81 LEU A CA 1
ATOM 623 C C . LEU A 1 81 ? -9.595 -3.321 20.116 1.00 88.25 81 LEU A C 1
ATOM 625 O O . LEU A 1 81 ? -10.086 -3.253 18.996 1.00 88.25 81 LEU A O 1
ATOM 629 N N . SER A 1 82 ? -8.518 -2.607 20.445 1.00 91.81 82 SER A N 1
ATOM 630 C CA . SER A 1 82 ? -7.826 -1.730 19.498 1.00 91.81 82 SER A CA 1
ATOM 631 C C . SER A 1 82 ? -6.395 -2.172 19.212 1.00 91.81 82 SER A C 1
ATOM 633 O O . SER A 1 82 ? -5.699 -2.663 20.100 1.00 91.81 82 SER A O 1
ATOM 635 N N . ALA A 1 83 ? -5.927 -1.934 17.988 1.00 91.62 83 ALA A N 1
ATOM 636 C CA . ALA A 1 83 ? -4.541 -2.148 17.590 1.00 91.62 83 ALA A CA 1
ATOM 637 C C . ALA A 1 83 ? -4.057 -1.091 16.586 1.00 91.62 83 ALA A C 1
ATOM 639 O O . ALA A 1 83 ? -4.841 -0.483 15.856 1.00 91.62 83 ALA A O 1
ATOM 640 N N . ILE A 1 84 ? -2.736 -0.893 16.543 1.00 92.44 84 ILE A N 1
ATOM 641 C CA . ILE A 1 84 ? -2.066 -0.024 15.570 1.00 92.44 84 ILE A CA 1
ATOM 642 C C . ILE A 1 84 ? -1.064 -0.852 14.768 1.00 92.44 84 ILE A C 1
ATOM 644 O O . ILE A 1 84 ? -0.248 -1.588 15.328 1.00 92.44 84 ILE A O 1
ATOM 648 N N . VAL A 1 85 ? -1.110 -0.696 13.450 1.00 90.62 85 VAL A N 1
ATOM 649 C CA . VAL A 1 85 ? -0.157 -1.273 12.504 1.00 90.62 85 VAL A CA 1
ATOM 650 C C . VAL A 1 85 ? 0.657 -0.125 11.903 1.00 90.62 85 VAL A C 1
ATOM 652 O O . VAL A 1 85 ? 0.204 0.561 10.986 1.00 90.62 85 VAL A O 1
ATOM 655 N N . ASP A 1 86 ? 1.846 0.118 12.453 1.00 89.62 86 ASP A N 1
ATOM 656 C CA . ASP A 1 86 ? 2.742 1.226 12.112 1.00 89.62 86 ASP A CA 1
ATOM 657 C C . ASP A 1 86 ? 3.997 0.768 11.353 1.00 89.62 86 ASP A C 1
ATOM 659 O O . ASP A 1 86 ? 4.295 -0.426 11.260 1.00 89.62 86 ASP A O 1
ATOM 663 N N . CYS A 1 87 ? 4.783 1.712 10.831 1.00 82.88 87 CYS A N 1
ATOM 664 C CA . CYS A 1 87 ? 5.949 1.379 10.007 1.00 82.88 87 CYS A CA 1
ATOM 665 C C . CYS A 1 87 ? 6.964 0.436 10.677 1.00 82.88 87 CYS A C 1
ATOM 667 O O . CYS A 1 87 ? 7.716 -0.240 9.974 1.00 82.88 87 CYS A O 1
ATOM 669 N N . ASN A 1 88 ? 6.992 0.371 12.012 1.00 84.56 88 ASN A N 1
ATOM 670 C CA . ASN A 1 88 ? 7.918 -0.472 12.758 1.00 84.56 88 ASN A CA 1
ATOM 671 C C . ASN A 1 88 ? 7.427 -1.923 12.856 1.00 84.56 88 ASN A C 1
ATOM 673 O O . ASN A 1 88 ? 8.245 -2.839 12.943 1.00 84.56 88 ASN A O 1
ATOM 677 N N . ASN A 1 89 ? 6.111 -2.158 12.818 1.00 85.75 89 ASN A N 1
ATOM 678 C CA . ASN A 1 89 ? 5.517 -3.493 12.948 1.00 85.75 89 ASN A CA 1
ATOM 679 C C . ASN A 1 89 ? 4.887 -4.038 11.651 1.00 85.75 89 ASN A C 1
ATOM 681 O O . ASN A 1 89 ? 4.479 -5.198 11.598 1.00 85.75 89 ASN A O 1
ATOM 685 N N . TRP A 1 90 ? 4.885 -3.255 10.574 1.00 81.00 90 TRP A N 1
ATOM 686 C CA . TRP A 1 90 ? 4.366 -3.639 9.262 1.00 81.00 90 TRP A CA 1
ATOM 687 C C . TRP A 1 90 ? 4.898 -4.977 8.740 1.00 81.00 90 TRP A C 1
ATOM 689 O O . TRP A 1 90 ? 4.123 -5.791 8.240 1.00 81.00 90 TRP A O 1
ATOM 699 N N . LYS A 1 91 ? 6.202 -5.251 8.889 1.00 76.19 91 LYS A N 1
ATOM 700 C CA . LYS A 1 91 ? 6.791 -6.533 8.460 1.00 76.19 91 LYS A CA 1
ATOM 701 C C . LYS A 1 91 ? 6.261 -7.709 9.279 1.00 76.19 91 LYS A C 1
ATOM 703 O O . LYS A 1 91 ? 6.087 -8.794 8.735 1.00 76.19 91 LYS A O 1
ATOM 708 N N . LEU A 1 92 ? 6.010 -7.495 10.569 1.00 82.88 92 LEU A N 1
ATOM 709 C CA . LEU A 1 92 ? 5.455 -8.516 11.450 1.00 82.88 92 LEU A CA 1
ATOM 710 C C . LEU A 1 92 ? 3.992 -8.809 11.092 1.00 82.88 92 LEU A C 1
ATOM 712 O O . LEU A 1 92 ? 3.605 -9.971 11.053 1.00 82.88 92 LEU A O 1
ATOM 716 N N . TYR A 1 93 ? 3.209 -7.771 10.786 1.00 85.50 93 TYR A N 1
ATOM 717 C CA . TYR A 1 93 ? 1.785 -7.899 10.475 1.00 85.50 93 TYR A CA 1
ATOM 718 C C . TYR A 1 93 ? 1.521 -8.423 9.054 1.00 85.50 93 TYR A C 1
ATOM 720 O O . TYR A 1 93 ? 0.818 -9.412 8.866 1.00 85.50 93 TYR A O 1
ATOM 728 N N . PHE A 1 94 ? 2.102 -7.786 8.035 1.00 77.62 94 PHE A N 1
ATOM 729 C CA . PHE A 1 94 ? 1.868 -8.139 6.630 1.00 77.62 94 PHE A CA 1
ATOM 730 C C . PHE A 1 94 ? 2.778 -9.269 6.122 1.00 77.62 94 PHE A C 1
ATOM 732 O O . PHE A 1 94 ? 2.583 -9.771 5.010 1.00 77.62 94 PHE A O 1
ATOM 739 N N . GLY A 1 95 ? 3.797 -9.660 6.893 1.00 78.81 95 GLY A N 1
ATOM 740 C CA . GLY A 1 95 ? 4.739 -10.713 6.520 1.00 78.81 95 GLY A CA 1
ATOM 741 C C . GLY A 1 95 ? 5.396 -10.453 5.153 1.00 78.81 95 GLY A C 1
ATOM 742 O O . GLY A 1 95 ? 5.848 -9.334 4.892 1.00 78.81 95 GLY A O 1
ATOM 743 N N . PRO A 1 96 ? 5.438 -11.443 4.238 1.00 72.62 96 PRO A N 1
ATOM 744 C CA . PRO A 1 96 ? 6.064 -11.292 2.919 1.00 72.62 96 PRO A CA 1
ATOM 745 C C . PRO A 1 96 ? 5.343 -10.289 2.003 1.00 72.62 96 PRO A C 1
ATOM 747 O O . PRO A 1 96 ? 5.812 -10.010 0.904 1.00 72.62 96 PRO A O 1
ATOM 750 N N . PHE A 1 97 ? 4.193 -9.757 2.424 1.00 66.94 97 PHE A N 1
ATOM 751 C CA . PHE A 1 97 ? 3.369 -8.841 1.640 1.00 66.94 97 PHE A CA 1
ATOM 752 C C . PHE A 1 97 ? 3.458 -7.385 2.098 1.00 66.94 97 PHE A C 1
ATOM 754 O O . PHE A 1 97 ? 2.809 -6.526 1.498 1.00 66.94 97 PHE A O 1
ATOM 761 N N . VAL A 1 98 ? 4.282 -7.104 3.113 1.00 69.31 98 VAL A N 1
ATOM 762 C CA . VAL A 1 98 ? 4.486 -5.764 3.679 1.00 69.31 98 VAL A CA 1
ATOM 763 C C . VAL A 1 98 ? 4.802 -4.703 2.634 1.00 69.31 98 VAL A C 1
ATOM 765 O O . VAL A 1 98 ? 4.331 -3.575 2.720 1.00 69.31 98 VAL A O 1
ATOM 768 N N . GLU A 1 99 ? 5.540 -5.079 1.600 1.00 58.78 99 GLU A N 1
ATOM 769 C CA . GLU A 1 99 ? 5.993 -4.154 0.572 1.00 58.78 99 GLU A CA 1
ATOM 770 C C . GLU A 1 99 ? 4.851 -3.667 -0.331 1.00 58.78 99 GLU A C 1
ATOM 772 O O . GLU A 1 99 ? 4.845 -2.509 -0.736 1.00 58.78 99 GLU A O 1
ATOM 777 N N . ARG A 1 100 ? 3.821 -4.498 -0.570 1.00 65.12 100 ARG A N 1
ATOM 778 C CA . ARG A 1 100 ? 2.619 -4.071 -1.310 1.00 65.12 100 ARG A CA 1
ATOM 779 C C . ARG A 1 100 ? 1.816 -3.042 -0.523 1.00 65.12 100 ARG A C 1
ATOM 781 O O . ARG A 1 100 ? 1.325 -2.083 -1.108 1.00 65.12 100 ARG A O 1
ATOM 788 N N . ALA A 1 101 ? 1.703 -3.237 0.791 1.00 62.41 101 ALA A N 1
ATOM 789 C CA . ALA A 1 101 ? 1.069 -2.266 1.676 1.00 62.41 101 ALA A CA 1
ATOM 790 C C . ALA A 1 101 ? 1.891 -0.967 1.733 1.00 62.41 101 ALA A C 1
ATOM 792 O O . ALA A 1 101 ? 1.327 0.115 1.617 1.00 62.41 101 ALA A O 1
ATOM 793 N N . PHE A 1 102 ? 3.223 -1.071 1.806 1.00 62.22 102 PHE A N 1
ATOM 794 C CA . PHE A 1 102 ? 4.126 0.078 1.863 1.00 62.22 102 PHE A CA 1
ATOM 795 C C . PHE A 1 102 ? 4.102 0.930 0.594 1.00 62.22 102 PHE A C 1
ATOM 797 O O . PHE A 1 102 ? 4.000 2.150 0.690 1.00 62.22 102 PHE A O 1
ATOM 804 N N . LEU A 1 103 ? 4.136 0.302 -0.582 1.00 58.62 103 LEU A N 1
ATOM 805 C CA . LEU A 1 103 ? 4.097 0.986 -1.875 1.00 58.62 103 LEU A CA 1
ATOM 806 C C . LEU A 1 103 ? 2.772 1.687 -2.173 1.00 58.62 103 LEU A C 1
ATOM 808 O O . LEU A 1 103 ? 2.759 2.731 -2.814 1.00 58.62 103 LEU A O 1
ATOM 812 N N . LEU A 1 104 ? 1.654 1.100 -1.743 1.00 58.56 104 LEU A N 1
ATOM 813 C CA . LEU A 1 104 ? 0.339 1.720 -1.904 1.00 58.56 104 LEU A CA 1
ATOM 814 C C . LEU A 1 104 ? 0.126 2.864 -0.906 1.00 58.56 104 LEU A C 1
ATOM 816 O O . LEU A 1 104 ? -0.594 3.810 -1.210 1.00 58.56 104 LEU A O 1
ATOM 820 N N . ALA A 1 105 ? 0.737 2.771 0.278 1.00 58.62 105 ALA A N 1
ATOM 821 C CA . ALA A 1 105 ? 0.531 3.710 1.372 1.00 58.62 105 ALA A CA 1
ATOM 822 C C . ALA A 1 105 ? 1.516 4.896 1.357 1.00 58.62 105 ALA A C 1
ATOM 824 O O . ALA A 1 105 ? 1.151 6.008 1.726 1.00 58.62 105 ALA A O 1
ATOM 825 N N . ARG A 1 106 ? 2.765 4.715 0.917 1.00 59.75 106 ARG A N 1
ATOM 826 C CA . ARG A 1 106 ? 3.655 5.841 0.609 1.00 59.75 106 ARG A CA 1
ATOM 827 C C . ARG A 1 106 ? 3.412 6.241 -0.835 1.00 59.75 106 ARG A C 1
ATOM 829 O O . ARG A 1 106 ? 3.921 5.600 -1.742 1.00 59.75 106 ARG A O 1
ATOM 836 N N . SER A 1 107 ? 2.676 7.330 -1.036 1.00 55.47 107 SER A N 1
ATOM 837 C CA . SER A 1 107 ? 2.402 7.949 -2.345 1.00 55.47 107 SER A CA 1
ATOM 838 C C . SER A 1 107 ? 3.647 8.242 -3.208 1.00 55.47 107 SER A C 1
ATOM 840 O O . SER A 1 107 ? 3.515 8.609 -4.378 1.00 55.47 107 SER A O 1
ATOM 842 N N . ASP A 1 108 ? 4.854 8.064 -2.666 1.00 66.62 108 ASP A N 1
ATOM 843 C CA . ASP A 1 108 ? 6.117 8.176 -3.381 1.00 66.62 108 ASP A CA 1
ATOM 844 C C . ASP A 1 108 ? 6.444 6.872 -4.116 1.00 66.62 108 ASP A C 1
ATOM 846 O O . ASP A 1 108 ? 7.082 5.956 -3.596 1.00 66.62 108 ASP A O 1
ATOM 850 N N . LYS A 1 109 ? 6.017 6.817 -5.376 1.00 77.06 109 LYS A N 1
ATOM 851 C CA . LYS A 1 109 ? 6.496 5.854 -6.375 1.00 77.06 109 LYS A CA 1
ATOM 852 C C . LYS A 1 109 ? 8.030 5.757 -6.356 1.00 77.06 109 LYS A C 1
ATOM 854 O O . LYS A 1 109 ? 8.719 6.776 -6.340 1.00 77.06 109 LYS A O 1
ATOM 859 N N . PHE A 1 110 ? 8.574 4.545 -6.443 1.00 83.94 110 PHE A N 1
ATOM 860 C CA . PHE A 1 110 ? 10.024 4.353 -6.488 1.00 83.94 110 PHE A CA 1
ATOM 861 C C . PHE A 1 110 ? 10.661 5.057 -7.685 1.00 83.94 110 PHE A C 1
ATOM 863 O O . PHE A 1 110 ? 10.131 5.024 -8.796 1.00 83.94 110 PHE A O 1
ATOM 870 N N . ASN A 1 111 ? 11.845 5.629 -7.482 1.00 88.69 111 ASN A N 1
ATOM 871 C CA . ASN A 1 111 ? 12.639 6.145 -8.585 1.00 88.69 111 ASN A CA 1
ATOM 872 C C . ASN A 1 111 ? 13.253 4.983 -9.373 1.00 88.69 111 ASN A C 1
ATOM 874 O O . ASN A 1 111 ? 14.116 4.272 -8.855 1.00 88.69 111 ASN A O 1
ATOM 878 N N . ILE A 1 112 ? 12.844 4.813 -10.631 1.00 91.69 112 ILE A N 1
ATOM 879 C CA . ILE A 1 112 ? 13.289 3.704 -11.479 1.00 91.69 112 ILE A CA 1
ATOM 880 C C . ILE A 1 112 ? 14.798 3.686 -11.694 1.00 91.69 112 ILE A C 1
ATOM 882 O O . ILE A 1 112 ? 15.342 2.614 -11.940 1.00 91.69 112 ILE A O 1
ATOM 886 N N . ASN A 1 113 ? 15.460 4.843 -11.607 1.00 93.25 113 ASN A N 1
ATOM 887 C CA . ASN A 1 113 ? 16.891 4.997 -11.849 1.00 93.25 113 ASN A CA 1
ATOM 888 C C . ASN A 1 113 ? 17.732 4.601 -10.632 1.00 93.25 113 ASN A C 1
ATOM 890 O O . ASN A 1 113 ? 18.883 4.200 -10.795 1.00 93.25 113 ASN A O 1
ATOM 894 N N . ASN A 1 114 ? 17.147 4.647 -9.430 1.00 89.44 114 ASN A N 1
ATOM 895 C CA . ASN A 1 114 ? 17.893 4.514 -8.177 1.00 89.44 114 ASN A CA 1
ATOM 896 C C . ASN A 1 114 ? 17.405 3.355 -7.297 1.00 89.44 114 ASN A C 1
ATOM 898 O O . ASN A 1 114 ? 18.125 2.954 -6.387 1.00 89.44 114 ASN A O 1
ATOM 902 N N . CYS A 1 115 ? 16.211 2.806 -7.538 1.00 83.81 115 CYS A N 1
ATOM 903 C CA . CYS A 1 115 ? 15.666 1.752 -6.686 1.00 83.81 115 CYS A CA 1
ATOM 904 C C . CYS A 1 115 ? 16.451 0.436 -6.805 1.00 83.81 115 CYS A C 1
ATOM 906 O O . CYS A 1 115 ? 17.019 0.093 -7.844 1.00 83.81 115 CYS A O 1
ATOM 908 N N . SER A 1 116 ? 16.493 -0.327 -5.729 1.00 84.62 116 SER A N 1
ATOM 909 C CA . SER A 1 116 ? 17.062 -1.668 -5.667 1.00 84.62 116 SER A CA 1
ATOM 910 C C . SER A 1 116 ? 16.228 -2.682 -6.460 1.00 84.62 116 SER A C 1
ATOM 912 O O . SER A 1 116 ? 15.069 -2.453 -6.813 1.00 84.62 116 SER A O 1
ATOM 914 N N . LYS A 1 117 ? 16.813 -3.855 -6.730 1.00 84.88 117 LYS A N 1
ATOM 915 C CA . LYS A 1 117 ? 16.108 -4.943 -7.422 1.00 84.88 117 LYS A CA 1
ATOM 916 C C . LYS A 1 117 ? 14.879 -5.422 -6.647 1.00 84.88 117 LYS A C 1
ATOM 918 O O . LYS A 1 117 ? 13.857 -5.674 -7.274 1.00 84.88 117 LYS A O 1
ATOM 923 N N . SER A 1 118 ? 14.958 -5.512 -5.318 1.00 76.81 118 SER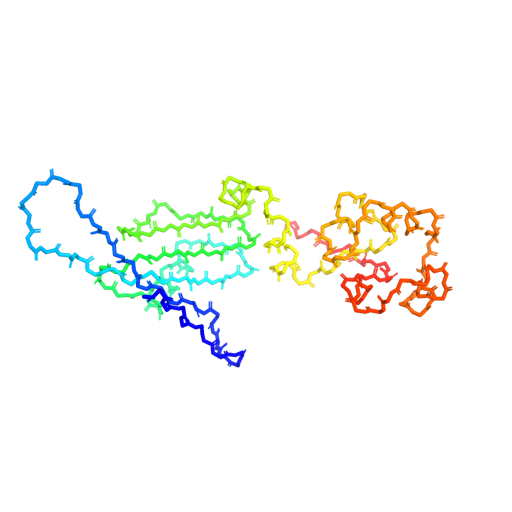 A N 1
ATOM 924 C CA . SER A 1 118 ? 13.820 -5.884 -4.465 1.00 76.81 118 SER A CA 1
ATOM 925 C C . SE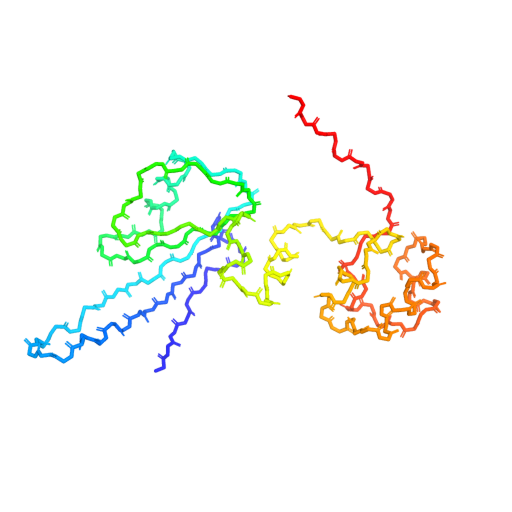R A 1 118 ? 12.661 -4.898 -4.613 1.00 76.81 118 SER A C 1
ATOM 927 O O . SER A 1 118 ? 11.562 -5.328 -4.956 1.00 76.81 118 SER A O 1
ATOM 929 N N . GLU A 1 119 ? 12.948 -3.596 -4.501 1.00 81.00 119 GLU A N 1
ATOM 930 C CA . GLU A 1 119 ? 11.965 -2.509 -4.663 1.00 81.00 119 GLU A CA 1
ATOM 931 C C . GLU A 1 119 ? 11.339 -2.495 -6.062 1.00 81.00 119 GLU A C 1
ATOM 933 O O . GLU A 1 119 ? 10.174 -2.170 -6.256 1.00 81.00 119 GLU A O 1
ATOM 938 N N . MET A 1 120 ? 12.107 -2.869 -7.080 1.00 84.56 120 MET A N 1
ATOM 939 C CA . MET A 1 120 ? 11.590 -2.974 -8.437 1.00 84.56 120 MET A CA 1
ATOM 940 C C . MET A 1 120 ? 10.679 -4.195 -8.610 1.00 84.56 120 MET A C 1
ATOM 942 O O . MET A 1 120 ? 9.645 -4.100 -9.270 1.00 84.56 120 MET A O 1
ATOM 946 N N . THR A 1 121 ? 11.041 -5.336 -8.011 1.00 83.31 121 THR A N 1
ATOM 947 C CA . THR A 1 121 ? 10.263 -6.580 -8.116 1.00 83.31 121 THR A CA 1
ATOM 948 C C . THR A 1 121 ? 8.969 -6.600 -7.308 1.00 83.31 121 THR A C 1
ATOM 950 O O . THR A 1 121 ? 8.144 -7.495 -7.495 1.00 83.31 121 THR A O 1
ATOM 953 N N . SER A 1 122 ? 8.771 -5.634 -6.414 1.00 71.69 122 SER A N 1
ATOM 954 C CA . SER A 1 122 ? 7.535 -5.512 -5.645 1.00 71.69 122 SER A CA 1
ATOM 955 C C . SER A 1 122 ? 6.405 -4.826 -6.403 1.00 71.69 122 SER A C 1
ATOM 957 O O . SER A 1 122 ? 5.241 -4.953 -6.012 1.00 71.69 122 SER A O 1
ATOM 959 N N . ILE A 1 123 ? 6.704 -4.189 -7.540 1.00 77.56 123 ILE A N 1
ATOM 960 C CA . ILE A 1 123 ? 5.678 -3.704 -8.462 1.00 77.56 123 ILE A CA 1
ATOM 961 C C . ILE A 1 123 ? 5.042 -4.898 -9.174 1.00 77.56 123 ILE A C 1
ATOM 963 O O . ILE A 1 123 ? 5.710 -5.680 -9.854 1.00 77.56 123 ILE A O 1
ATOM 967 N N . TYR A 1 124 ? 3.718 -5.025 -9.046 1.00 75.56 124 TYR A N 1
ATOM 968 C CA . TYR A 1 124 ? 2.958 -6.079 -9.712 1.00 75.56 124 TYR A CA 1
ATOM 969 C C . TYR A 1 124 ? 3.262 -6.103 -11.216 1.00 75.56 124 TYR A C 1
ATOM 971 O O . TYR A 1 124 ? 3.185 -5.083 -11.895 1.00 75.56 124 TYR A O 1
ATOM 979 N N . GLY A 1 125 ? 3.621 -7.279 -11.733 1.00 80.69 125 GLY A N 1
ATOM 980 C CA . GLY A 1 125 ? 4.008 -7.462 -13.132 1.00 80.69 125 GLY A CA 1
ATOM 981 C C . GLY A 1 125 ? 5.482 -7.185 -13.443 1.00 80.69 125 GLY A C 1
ATOM 982 O O . GLY A 1 125 ? 5.920 -7.494 -14.552 1.00 80.69 125 GLY A O 1
ATOM 983 N N . ILE A 1 126 ? 6.286 -6.697 -12.496 1.00 87.62 126 ILE A N 1
ATOM 984 C CA . ILE A 1 126 ? 7.743 -6.597 -12.632 1.00 87.62 126 ILE A CA 1
ATOM 985 C C . ILE A 1 126 ? 8.395 -7.769 -11.892 1.00 87.62 126 ILE A C 1
ATOM 987 O O . ILE A 1 126 ? 8.726 -7.704 -10.721 1.00 87.62 126 ILE A O 1
ATOM 991 N N . GLY A 1 127 ? 8.569 -8.898 -12.581 1.00 86.50 127 GLY A N 1
ATOM 992 C CA . GLY A 1 127 ? 9.335 -10.030 -12.043 1.00 86.50 127 GLY A CA 1
ATOM 993 C C . GLY A 1 127 ? 10.850 -9.833 -12.176 1.00 86.50 127 GLY A C 1
ATOM 994 O O . GLY A 1 127 ? 11.302 -8.943 -12.893 1.00 86.50 127 GLY A O 1
ATOM 995 N N . SER A 1 128 ? 11.639 -10.733 -11.574 1.00 89.38 128 SER A N 1
ATOM 996 C CA . SER A 1 128 ? 13.117 -10.691 -11.574 1.00 89.38 128 SER A CA 1
ATOM 997 C C . SER A 1 128 ? 13.735 -10.395 -12.953 1.00 89.38 128 SER A C 1
ATOM 999 O O . SER A 1 128 ? 14.559 -9.497 -13.069 1.00 89.38 128 SER A O 1
ATOM 1001 N N . LYS A 1 129 ? 13.251 -11.049 -14.025 1.00 93.75 129 LYS A N 1
ATOM 1002 C CA . LYS A 1 129 ? 13.728 -10.817 -15.406 1.00 93.75 129 LYS A CA 1
ATOM 1003 C C . LYS A 1 129 ? 13.507 -9.382 -15.895 1.00 93.75 129 LYS A C 1
ATOM 1005 O O . LYS A 1 129 ? 14.377 -8.810 -16.542 1.00 93.75 129 LYS A O 1
ATOM 1010 N N . ARG A 1 130 ? 12.330 -8.811 -15.616 1.00 93.12 130 ARG A N 1
ATOM 1011 C CA . ARG A 1 130 ? 12.010 -7.423 -15.981 1.00 93.12 130 ARG A CA 1
ATOM 1012 C C . ARG A 1 130 ? 12.798 -6.451 -15.114 1.00 93.12 130 ARG A C 1
ATOM 1014 O O . ARG A 1 130 ? 13.266 -5.453 -15.636 1.00 93.12 130 ARG A O 1
ATOM 1021 N N . ALA A 1 131 ? 12.994 -6.769 -13.835 1.00 92.88 131 ALA A N 1
ATOM 1022 C CA . ALA A 1 131 ? 13.814 -5.957 -12.950 1.00 92.88 131 ALA A CA 1
ATOM 1023 C C . ALA A 1 131 ? 15.281 -5.904 -13.408 1.00 92.88 131 ALA A C 1
ATOM 1025 O O . ALA A 1 131 ? 15.855 -4.826 -13.487 1.00 92.88 131 ALA A O 1
ATOM 1026 N N . ASP A 1 132 ? 15.864 -7.040 -13.801 1.00 95.38 132 ASP A N 1
ATOM 1027 C CA . ASP A 1 132 ? 17.217 -7.079 -14.369 1.00 95.38 132 ASP A CA 1
ATOM 1028 C C . ASP A 1 132 ? 17.316 -6.262 -15.660 1.00 95.38 132 ASP A C 1
ATOM 1030 O O . ASP A 1 132 ? 18.226 -5.450 -15.814 1.00 95.38 132 ASP A O 1
ATOM 1034 N N . LEU A 1 133 ? 16.345 -6.420 -16.567 1.00 95.56 133 LEU A N 1
ATOM 1035 C CA . LEU A 1 133 ? 16.278 -5.628 -17.796 1.00 95.56 133 LEU A CA 1
ATOM 1036 C C . LEU A 1 133 ? 16.214 -4.126 -17.499 1.00 95.56 133 LEU A C 1
ATOM 1038 O O . LEU A 1 133 ? 16.907 -3.342 -18.148 1.00 95.56 133 LEU A O 1
ATOM 1042 N N . LEU A 1 134 ? 15.389 -3.745 -16.523 1.00 95.12 134 LEU A N 1
ATOM 1043 C CA . LEU A 1 134 ? 15.209 -2.364 -16.117 1.00 95.12 134 LEU A CA 1
ATOM 1044 C C . LEU A 1 134 ? 16.494 -1.787 -15.520 1.00 95.12 134 LEU A C 1
ATOM 1046 O O . LEU A 1 134 ? 16.893 -0.703 -15.930 1.00 95.12 134 LEU A O 1
ATOM 1050 N N . ILE A 1 135 ? 17.156 -2.515 -14.616 1.00 95.12 135 ILE A N 1
ATOM 1051 C CA . ILE A 1 135 ? 18.419 -2.113 -13.980 1.00 95.12 135 ILE A CA 1
ATOM 1052 C C . ILE A 1 135 ? 19.527 -1.931 -15.018 1.00 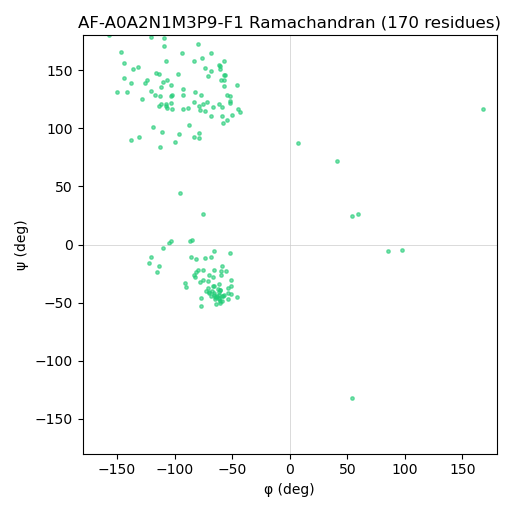95.12 135 ILE A C 1
ATOM 1054 O O . ILE A 1 135 ? 20.203 -0.906 -15.010 1.00 95.12 135 ILE A O 1
ATOM 1058 N N . ASN A 1 136 ? 19.670 -2.884 -15.941 1.00 95.75 136 ASN A N 1
ATOM 1059 C CA . ASN A 1 136 ? 20.730 -2.874 -16.951 1.00 95.75 136 ASN A CA 1
ATOM 1060 C C . ASN A 1 136 ? 20.606 -1.723 -17.958 1.00 95.75 136 ASN A C 1
ATOM 1062 O O . ASN A 1 136 ? 21.588 -1.361 -18.599 1.00 95.75 136 ASN A O 1
ATOM 1066 N N . ASN A 1 137 ? 19.408 -1.158 -18.116 1.00 94.12 137 ASN A N 1
ATOM 1067 C CA . ASN A 1 137 ? 19.133 -0.076 -19.058 1.00 94.12 137 ASN A CA 1
ATOM 1068 C C . ASN A 1 137 ? 19.024 1.303 -18.389 1.00 94.12 137 ASN A C 1
ATOM 1070 O O . ASN A 1 137 ? 18.785 2.294 -19.076 1.00 94.12 137 ASN A O 1
ATOM 1074 N N . ARG A 1 138 ? 19.239 1.417 -17.077 1.00 93.69 138 ARG A N 1
ATOM 1075 C CA . ARG A 1 138 ? 19.320 2.732 -16.426 1.00 93.69 138 ARG A CA 1
ATOM 1076 C C . ARG A 1 138 ? 20.478 3.567 -17.004 1.00 93.69 138 ARG A C 1
ATOM 1078 O O . ARG A 1 138 ? 21.496 2.994 -17.390 1.00 93.69 138 ARG A O 1
ATOM 1085 N N . PRO A 1 139 ? 20.378 4.907 -17.002 1.00 95.12 139 PRO A N 1
ATOM 1086 C CA . PRO A 1 139 ? 19.226 5.700 -16.574 1.00 95.12 139 PRO A CA 1
ATOM 1087 C C . PRO A 1 139 ? 18.167 5.849 -17.679 1.00 95.12 139 PRO A C 1
ATOM 1089 O O . PRO A 1 139 ? 18.468 5.737 -18.867 1.00 95.12 139 PRO A O 1
ATOM 1092 N N . TYR A 1 140 ? 16.938 6.142 -17.262 1.00 94.19 140 TYR A N 1
ATOM 1093 C CA . TYR A 1 140 ? 15.805 6.519 -18.104 1.00 94.19 140 TYR A CA 1
ATOM 1094 C C . TYR A 1 140 ? 15.460 7.984 -17.896 1.00 94.19 140 TYR A C 1
ATOM 1096 O O . TYR A 1 140 ? 15.450 8.466 -16.758 1.00 94.19 140 TYR A O 1
ATOM 1104 N N . ARG A 1 141 ? 15.125 8.672 -18.985 1.00 92.50 141 ARG A N 1
ATOM 1105 C CA . ARG A 1 141 ? 14.708 10.077 -18.936 1.00 92.50 141 ARG A CA 1
ATOM 1106 C C . ARG A 1 141 ? 13.267 10.230 -18.456 1.00 92.50 141 ARG A C 1
ATOM 1108 O O . ARG A 1 141 ? 12.971 11.094 -17.637 1.00 92.50 141 ARG A O 1
ATOM 1115 N N . ASP A 1 142 ? 12.377 9.410 -18.998 1.00 93.06 142 ASP A N 1
ATOM 1116 C CA . ASP A 1 142 ? 10.938 9.468 -18.772 1.00 93.06 142 ASP A CA 1
ATOM 1117 C C . ASP A 1 142 ? 10.289 8.099 -19.046 1.00 93.06 142 ASP A C 1
ATOM 1119 O O . ASP A 1 142 ? 10.961 7.113 -19.367 1.00 93.06 142 ASP A O 1
ATOM 1123 N N . LEU A 1 143 ? 8.969 8.039 -18.867 1.00 92.56 143 LEU A N 1
ATOM 1124 C CA . LEU A 1 143 ? 8.178 6.827 -19.053 1.00 92.56 143 LEU A CA 1
ATOM 1125 C C . LEU A 1 143 ? 8.250 6.292 -20.491 1.00 92.56 143 LEU A C 1
ATOM 1127 O O . LEU A 1 143 ? 8.375 5.083 -20.673 1.00 92.56 143 LEU A O 1
ATOM 1131 N N . GLU A 1 144 ? 8.209 7.171 -21.493 1.00 94.38 144 GLU A N 1
ATOM 1132 C CA . GLU A 1 144 ? 8.222 6.786 -22.909 1.00 94.38 144 GLU A CA 1
ATOM 1133 C C . GLU A 1 144 ? 9.585 6.222 -23.321 1.00 94.38 144 GLU A C 1
ATOM 1135 O O . GLU A 1 144 ? 9.650 5.186 -23.981 1.00 94.38 144 GLU A O 1
ATOM 1140 N N . ASP A 1 145 ? 10.679 6.834 -22.858 1.00 95.56 145 ASP A N 1
ATOM 1141 C CA . ASP A 1 145 ? 12.044 6.321 -23.035 1.00 95.56 145 ASP A CA 1
ATOM 1142 C C . ASP A 1 145 ? 12.188 4.906 -22.448 1.00 95.56 145 ASP A C 1
ATOM 1144 O O . ASP A 1 145 ? 12.720 3.991 -23.080 1.00 95.56 145 ASP A O 1
ATOM 1148 N N . CYS A 1 146 ? 11.632 4.679 -21.259 1.00 94.88 146 CYS A N 1
ATOM 1149 C CA . CYS A 1 146 ? 11.653 3.362 -20.635 1.00 94.88 146 CYS A CA 1
ATOM 1150 C C . CYS A 1 146 ? 10.830 2.323 -21.404 1.00 94.88 146 CYS A C 1
ATOM 1152 O O . CYS A 1 146 ? 11.313 1.208 -21.622 1.00 94.88 146 CYS A O 1
ATOM 1154 N N . ILE A 1 147 ? 9.627 2.677 -21.869 1.00 95.38 147 ILE A N 1
ATOM 1155 C CA . ILE A 1 147 ? 8.803 1.793 -22.708 1.00 95.38 147 ILE A CA 1
ATOM 1156 C C . ILE A 1 147 ? 9.554 1.449 -23.997 1.00 95.38 147 ILE A C 1
ATOM 1158 O O . ILE A 1 147 ? 9.680 0.270 -24.327 1.00 95.38 147 ILE A O 1
ATOM 1162 N N . ALA A 1 148 ? 10.113 2.446 -24.685 1.00 95.56 148 ALA A N 1
ATOM 1163 C CA . ALA A 1 148 ? 10.826 2.256 -25.945 1.00 95.56 148 ALA A CA 1
ATOM 1164 C C . ALA A 1 148 ? 12.046 1.332 -25.799 1.00 95.56 148 ALA A C 1
ATOM 1166 O O . ALA A 1 148 ? 12.302 0.498 -26.666 1.00 95.56 148 ALA A O 1
ATOM 1167 N N . ARG A 1 149 ? 12.786 1.442 -24.690 1.00 94.38 149 ARG A N 1
ATOM 1168 C CA . ARG A 1 149 ? 14.016 0.666 -24.460 1.00 94.38 149 ARG A CA 1
ATOM 1169 C C . ARG A 1 149 ? 13.781 -0.736 -23.915 1.00 94.38 149 ARG A C 1
ATOM 1171 O O . ARG A 1 149 ? 14.627 -1.609 -24.095 1.00 94.38 149 ARG A O 1
ATOM 1178 N N . THR A 1 150 ? 12.672 -0.957 -23.216 1.00 94.25 150 THR A N 1
ATOM 1179 C CA . THR A 1 150 ? 12.437 -2.210 -22.475 1.00 94.25 150 THR A CA 1
ATOM 1180 C C . THR A 1 150 ? 11.294 -3.031 -23.052 1.00 94.25 150 THR A C 1
ATOM 1182 O O . THR A 1 150 ? 11.191 -4.224 -22.764 1.00 94.25 150 THR A O 1
ATOM 1185 N N . ASN A 1 151 ? 10.432 -2.402 -23.854 1.00 93.88 151 ASN A N 1
ATOM 1186 C CA . ASN A 1 151 ? 9.181 -2.958 -24.351 1.00 93.88 151 ASN A CA 1
ATOM 1187 C C . ASN A 1 151 ? 8.261 -3.475 -23.222 1.00 93.88 151 ASN A C 1
ATOM 1189 O O . ASN A 1 151 ? 7.445 -4.379 -23.418 1.00 93.88 151 ASN A O 1
ATOM 1193 N N . ILE A 1 152 ? 8.414 -2.937 -22.003 1.00 92.44 152 ILE A N 1
ATOM 1194 C CA . ILE A 1 152 ? 7.535 -3.252 -20.877 1.00 92.44 152 ILE A CA 1
ATOM 1195 C C . ILE A 1 152 ? 6.271 -2.389 -21.001 1.00 92.44 152 ILE A C 1
ATOM 1197 O O . ILE A 1 152 ? 6.377 -1.177 -21.182 1.00 92.44 152 ILE A O 1
ATOM 1201 N N . PRO A 1 153 ? 5.070 -2.981 -20.877 1.00 90.44 153 PRO A N 1
ATOM 1202 C CA . PRO A 1 153 ? 3.821 -2.234 -20.957 1.00 90.44 153 PRO A CA 1
ATOM 1203 C C . PRO A 1 153 ? 3.715 -1.091 -19.933 1.00 90.44 153 PRO A C 1
ATOM 1205 O O . PRO A 1 153 ? 4.089 -1.235 -18.765 1.00 90.44 153 PRO A O 1
ATOM 1208 N N . CYS A 1 154 ? 3.129 0.027 -20.372 1.00 88.31 154 CYS A N 1
ATOM 1209 C CA . CYS A 1 154 ? 2.965 1.257 -19.590 1.00 88.31 154 CYS A CA 1
ATOM 1210 C C . CYS A 1 154 ? 2.278 1.034 -18.229 1.00 88.31 154 CYS A C 1
ATOM 1212 O O . CYS A 1 154 ? 2.689 1.615 -17.227 1.00 88.31 154 CYS A O 1
ATOM 1214 N N . ASN A 1 155 ? 1.292 0.134 -18.152 1.00 84.12 155 ASN A N 1
ATOM 1215 C CA . ASN A 1 155 ? 0.557 -0.161 -16.915 1.00 84.12 155 ASN A CA 1
ATOM 1216 C C . ASN A 1 155 ? 1.442 -0.669 -15.760 1.00 84.12 155 ASN A C 1
ATOM 1218 O O . ASN A 1 155 ? 1.059 -0.531 -14.600 1.00 84.12 155 ASN A O 1
ATOM 1222 N N . PHE A 1 156 ? 2.615 -1.233 -16.053 1.00 86.62 156 PHE A N 1
ATOM 1223 C CA . PHE A 1 156 ? 3.581 -1.629 -15.030 1.00 86.62 156 PHE A CA 1
ATOM 1224 C C . PHE A 1 156 ? 4.553 -0.493 -14.699 1.00 86.62 156 PHE A C 1
ATOM 1226 O O . PHE A 1 156 ? 4.913 -0.305 -13.538 1.00 86.62 156 PHE A O 1
ATOM 1233 N N . LEU A 1 157 ? 4.949 0.287 -15.706 1.00 88.25 157 LEU A N 1
ATOM 1234 C CA . LEU A 1 157 ? 5.944 1.351 -15.570 1.00 88.25 157 LEU A CA 1
ATOM 1235 C C . LEU A 1 157 ? 5.383 2.651 -14.975 1.00 88.25 157 LEU A C 1
ATOM 1237 O O . LEU A 1 157 ? 6.132 3.414 -14.368 1.00 88.25 157 LEU A O 1
ATOM 1241 N N . ILE A 1 158 ? 4.067 2.876 -15.063 1.00 86.00 158 ILE A N 1
ATOM 1242 C CA . ILE A 1 158 ? 3.384 4.050 -14.494 1.00 86.00 158 ILE A CA 1
ATOM 1243 C C . ILE A 1 158 ? 3.571 4.177 -12.975 1.00 86.00 158 ILE A C 1
ATOM 1245 O O . ILE A 1 158 ? 3.385 5.258 -12.418 1.00 86.00 158 ILE A O 1
ATOM 1249 N N . ASN A 1 159 ? 3.955 3.093 -12.298 1.00 82.88 159 ASN A N 1
ATOM 1250 C CA . ASN A 1 159 ? 4.186 3.049 -10.855 1.00 82.88 159 ASN A CA 1
ATOM 1251 C C . ASN A 1 159 ? 5.599 3.493 -10.439 1.00 82.88 159 ASN A C 1
ATOM 1253 O O . ASN A 1 159 ? 5.906 3.468 -9.250 1.00 82.88 159 ASN A O 1
ATOM 1257 N N . PHE A 1 160 ? 6.441 3.937 -11.378 1.00 87.56 160 PHE A N 1
ATOM 1258 C CA . PHE A 1 160 ? 7.754 4.510 -11.081 1.00 87.56 160 PHE A CA 1
ATOM 1259 C C . PHE A 1 160 ? 7.809 6.033 -11.285 1.00 87.56 160 PHE A C 1
ATOM 1261 O O . PHE A 1 160 ? 7.034 6.620 -12.042 1.00 87.56 160 PHE A O 1
ATOM 1268 N N . GLN A 1 161 ? 8.771 6.667 -10.617 1.00 89.56 161 GLN A N 1
ATOM 1269 C CA . GLN A 1 161 ? 9.255 8.021 -10.891 1.00 89.56 161 GLN A CA 1
ATOM 1270 C C . GLN A 1 161 ? 10.516 7.968 -11.758 1.00 89.56 161 GLN A C 1
ATOM 1272 O O . GLN A 1 161 ? 11.335 7.063 -11.611 1.00 89.56 161 GLN A O 1
ATOM 1277 N N . PHE A 1 162 ? 10.679 8.968 -12.625 1.00 88.38 162 PHE A N 1
ATOM 1278 C CA . PHE A 1 162 ? 11.800 9.073 -13.571 1.00 88.38 162 PHE A CA 1
ATOM 1279 C C . PHE A 1 162 ? 12.711 10.280 -13.297 1.00 88.38 162 PHE A C 1
ATOM 1281 O O . PHE A 1 162 ? 13.890 10.258 -13.641 1.00 88.38 162 PHE A O 1
ATOM 1288 N N . GLY A 1 163 ? 12.190 11.320 -12.637 1.00 80.44 163 GLY A N 1
ATOM 1289 C CA . GLY A 1 163 ? 12.973 12.487 -12.228 1.00 80.44 163 GLY A CA 1
ATOM 1290 C C . GLY A 1 163 ? 13.848 12.203 -11.008 1.00 80.44 163 GLY A C 1
ATOM 1291 O O . GLY A 1 163 ? 13.590 11.267 -10.254 1.00 80.44 163 GLY A O 1
ATOM 1292 N N . ALA A 1 164 ? 14.873 13.026 -10.782 1.00 57.59 164 ALA A N 1
ATOM 1293 C CA . ALA A 1 164 ? 15.562 13.039 -9.498 1.00 57.59 164 ALA A CA 1
ATOM 1294 C C . ALA A 1 164 ? 14.547 13.434 -8.420 1.00 57.59 164 ALA A C 1
ATOM 1296 O O . ALA A 1 164 ? 13.959 14.513 -8.485 1.00 57.59 164 ALA A O 1
ATOM 1297 N N . THR A 1 165 ? 14.332 12.568 -7.431 1.00 45.66 165 THR A N 1
ATOM 1298 C CA . THR A 1 165 ? 13.718 13.008 -6.182 1.00 45.66 165 THR A CA 1
ATOM 1299 C C . THR A 1 165 ? 14.638 14.093 -5.645 1.00 45.66 165 THR A C 1
ATOM 1301 O O . THR A 1 165 ? 15.766 13.789 -5.251 1.00 45.66 165 THR A O 1
ATOM 1304 N N . SER A 1 166 ? 14.198 15.354 -5.648 1.00 36.88 166 SER A N 1
ATOM 1305 C CA . SER A 1 166 ? 14.720 16.308 -4.679 1.00 36.88 166 SER A CA 1
ATOM 1306 C C . SER A 1 166 ? 14.580 15.603 -3.342 1.00 36.88 166 SER A C 1
ATOM 1308 O O . SER A 1 166 ? 13.457 15.292 -2.940 1.00 36.88 166 SER A O 1
ATOM 1310 N N . SER A 1 167 ? 15.709 15.235 -2.737 1.00 35.66 167 SER A N 1
ATOM 1311 C CA . SER A 1 167 ? 15.752 14.705 -1.385 1.00 35.66 167 SER A CA 1
ATOM 1312 C C . SER A 1 167 ? 14.823 15.574 -0.554 1.00 35.66 167 SER A C 1
ATOM 1314 O O . SER A 1 167 ? 15.074 16.773 -0.427 1.00 35.66 167 SER A O 1
ATOM 1316 N N . SER A 1 168 ? 13.721 15.007 -0.067 1.00 35.12 168 SER A N 1
ATOM 1317 C CA . SER A 1 168 ? 12.947 15.645 0.981 1.00 35.12 168 SER A CA 1
ATOM 1318 C C . SER A 1 168 ? 13.941 15.899 2.101 1.00 35.12 168 SER A C 1
ATOM 1320 O O . SER A 1 168 ? 14.451 14.955 2.706 1.00 35.12 168 SER A O 1
ATOM 1322 N N . THR A 1 169 ? 14.302 17.164 2.277 1.00 32.97 169 THR A N 1
ATOM 1323 C CA . THR A 1 169 ? 15.090 17.657 3.391 1.00 32.97 169 THR A CA 1
ATOM 1324 C C . THR A 1 169 ? 14.514 17.028 4.652 1.00 32.97 169 THR A C 1
ATOM 1326 O O . THR A 1 169 ? 13.339 17.242 4.956 1.00 32.97 169 THR A O 1
ATOM 1329 N N . SER A 1 170 ? 15.304 16.209 5.348 1.00 27.52 170 SER A N 1
ATOM 1330 C CA . SER A 1 170 ? 14.982 15.817 6.717 1.00 27.52 170 SER A CA 1
ATOM 1331 C C . SER A 1 170 ? 14.714 17.101 7.502 1.00 27.52 170 SER A C 1
ATOM 1333 O O . SER A 1 170 ? 15.587 17.975 7.504 1.00 27.52 170 SER A O 1
ATOM 1335 N N . PRO A 1 171 ? 13.547 17.271 8.142 1.00 36.53 171 PRO A N 1
ATOM 1336 C CA . PRO A 1 171 ? 13.412 18.316 9.135 1.00 36.53 171 PRO A CA 1
ATOM 1337 C C . PRO A 1 171 ? 14.317 17.921 10.304 1.00 36.53 171 PRO A C 1
ATOM 1339 O O . PRO A 1 171 ? 14.156 16.837 10.870 1.00 36.53 171 PRO A O 1
ATOM 1342 N N . ASN A 1 172 ? 15.302 18.774 10.586 1.00 30.97 172 ASN A N 1
ATOM 1343 C CA . ASN A 1 172 ? 15.929 18.850 11.905 1.00 30.97 172 ASN A CA 1
ATOM 1344 C C . ASN A 1 172 ? 14.875 19.163 12.971 1.00 30.97 172 ASN A C 1
ATOM 1346 O O . ASN A 1 172 ? 13.921 19.908 12.640 1.00 30.97 172 ASN A O 1
#

pLDDT: mean 76.93, std 17.58, range [27.52, 95.75]

Nearest PDB structures (foldseek):
  2duy-assembly1_A  TM=8.323E-01  e=1.148E-01  Thermus thermophilus HB8
  7yq2-assembly1_U  TM=5.833E-01  e=7.891E-02  Thermosynechococcus vestitus BP-1
  7f2n-assembly1_D  TM=6.385E-01  e=5.905E+00  Klebsiella pneumoniae subsp. pneumoniae MGH 78578
  5yuo-assembly1_C  TM=5.589E-01  e=6.286E+00  Pseudomonas aeruginosa PAO1
  7pkq-assembly1_q  TM=3.342E-01  e=5.905E+00  Chlamydomonas reinhardtii

Solvent-accessible surface area (backbone atoms only — not comparable to full-atom values): 10352 Å² total; per-residue (Å²): 133,85,58,78,50,65,55,61,93,86,46,97,54,64,37,37,39,34,70,45,82,56,76,75,77,93,70,94,69,98,67,76,55,80,26,46,33,26,37,39,64,45,81,42,72,36,39,53,68,58,49,53,55,50,46,67,74,62,49,62,96,71,29,33,38,38,40,38,27,67,21,59,70,56,56,95,78,70,62,84,59,48,50,76,45,23,57,86,45,33,55,76,74,48,44,99,50,27,62,56,55,46,57,70,60,41,84,71,50,52,37,66,69,74,56,52,64,68,70,43,40,62,42,75,90,27,47,70,72,53,29,51,55,50,61,75,58,51,75,48,79,39,73,67,56,43,30,74,75,66,73,51,60,61,88,54,56,71,60,45,33,50,64,83,75,74,75,76,74,76,82,127

Radius of gyration: 20.62 Å; Cα contacts (8 Å, |Δi|>4): 244; chains: 1; bounding box: 46×44×52 Å

Mean predicted aligned error: 13.18 Å